Protein AF-A0A7G8IPD3-F1 (afdb_monomer)

Secondary structure (DSSP, 8-state):
---HHHHHHHHHHHHHH-TT-HHHHHHHHHHHHHTT-HHHHHHHHHHHHHTT-HHHHHHHHHTHHHH-

Solvent-accessible surface area (backbone atoms only — not comparable to full-atom values): 3627 Å² total; per-residue (Å²): 130,82,64,62,65,60,54,46,50,55,29,50,54,48,37,74,76,37,78,76,43,45,65,41,29,34,50,43,12,51,54,27,41,77,71,70,38,46,66,62,12,34,55,28,14,52,54,16,31,75,75,65,36,63,68,25,47,50,55,38,60,79,39,42,94,66,52,111

Foldseek 3Di:
DPPLVVLLVVLVVVCVVPVLPLVSLQVNLVSCVVVVNNLSSLVSLVSSVVVPPVVSVVSCVVVVVNND

pLDDT: mean 94.67, std 7.22, range [51.72, 98.38]

Radius of gyration: 11.16 Å; Cα contacts (8 Å, |Δi|>4): 79; chains: 1; bounding box: 24×23×29 Å

Structure (mmCIF, N/CA/C/O backbone):
data_AF-A0A7G8IPD3-F1
#
_entry.id   AF-A0A7G8IPD3-F1
#
loop_
_atom_site.group_PDB
_atom_site.id
_atom_site.type_symbol
_atom_site.label_atom_id
_atom_site.label_alt_id
_atom_site.label_comp_id
_atom_site.label_asym_id
_atom_site.label_entity_id
_atom_site.label_seq_id
_atom_site.pdbx_PDB_ins_code
_atom_site.Cartn_x
_atom_site.Cartn_y
_atom_site.Cartn_z
_atom_site.occupancy
_atom_site.B_iso_or_equiv
_atom_site.auth_seq_id
_atom_site.auth_comp_id
_atom_site.auth_asym_id
_atom_site.auth_atom_id
_atom_site.pdbx_PDB_model_num
ATOM 1 N N . MET A 1 1 ? -13.637 12.312 -13.806 1.00 51.72 1 MET A N 1
ATOM 2 C CA . MET A 1 1 ? -13.714 11.010 -13.121 1.00 51.72 1 MET A CA 1
ATOM 3 C C . MET A 1 1 ? -12.372 10.339 -13.357 1.00 51.72 1 MET A C 1
ATOM 5 O O . MET A 1 1 ? -12.073 10.031 -14.500 1.00 51.72 1 MET A O 1
ATOM 9 N N . LYS A 1 2 ? -11.496 10.298 -12.348 1.00 65.19 2 LYS A N 1
ATOM 10 C CA . LYS A 1 2 ? -10.230 9.551 -12.424 1.00 65.19 2 LYS A CA 1
ATOM 11 C C . LYS A 1 2 ? -10.634 8.083 -12.595 1.00 65.19 2 LYS A C 1
ATOM 13 O O . LYS A 1 2 ? -11.535 7.650 -11.881 1.00 65.19 2 LYS A O 1
ATOM 18 N N . ASP A 1 3 ? -10.103 7.376 -13.585 1.00 83.88 3 ASP A N 1
ATOM 19 C CA . ASP A 1 3 ? -10.528 6.000 -13.872 1.00 83.88 3 ASP A CA 1
ATOM 20 C C . ASP A 1 3 ? -9.975 5.038 -12.808 1.00 83.88 3 ASP A C 1
ATOM 22 O O . ASP A 1 3 ? -8.932 4.406 -12.970 1.00 83.88 3 ASP A O 1
ATOM 26 N N . LEU A 1 4 ? -10.653 5.000 -11.660 1.00 86.88 4 LEU A N 1
ATOM 27 C CA . LEU A 1 4 ? -10.278 4.166 -10.523 1.00 86.88 4 LEU A CA 1
ATOM 28 C C . LEU A 1 4 ? -10.566 2.684 -10.781 1.00 86.88 4 LEU A C 1
ATOM 30 O O . LEU A 1 4 ? -10.024 1.837 -10.078 1.00 86.88 4 LEU A O 1
ATOM 34 N N . ASP A 1 5 ? -11.437 2.347 -11.731 1.00 89.25 5 ASP A N 1
ATOM 35 C CA . ASP A 1 5 ? -11.746 0.955 -12.072 1.00 89.25 5 ASP A CA 1
ATOM 36 C C . ASP A 1 5 ? -10.694 0.382 -13.027 1.00 89.25 5 ASP A C 1
ATOM 38 O O . ASP A 1 5 ? -10.189 -0.719 -12.787 1.00 89.25 5 ASP A O 1
ATOM 42 N N . GLY A 1 6 ? -10.275 1.162 -14.028 1.00 93.06 6 GLY A N 1
ATOM 43 C CA . GLY A 1 6 ? -9.136 0.838 -14.885 1.00 93.06 6 GLY A CA 1
ATOM 44 C C . GLY A 1 6 ? -7.850 0.669 -14.077 1.00 93.06 6 GLY A C 1
ATOM 45 O O . GLY A 1 6 ? -7.227 -0.389 -14.126 1.00 93.06 6 GLY A O 1
ATOM 46 N N . ALA A 1 7 ? -7.519 1.641 -13.218 1.00 93.31 7 ALA A N 1
ATOM 47 C CA . ALA A 1 7 ? -6.320 1.564 -12.378 1.00 93.31 7 ALA A CA 1
ATOM 48 C C . ALA A 1 7 ? -6.337 0.357 -11.415 1.00 93.31 7 ALA A C 1
ATOM 50 O O . ALA A 1 7 ? -5.315 -0.298 -11.210 1.00 93.31 7 ALA A O 1
ATOM 51 N N . MET A 1 8 ? -7.502 0.018 -10.850 1.00 94.56 8 MET A N 1
ATOM 52 C CA . MET A 1 8 ? -7.661 -1.177 -10.010 1.00 94.56 8 MET A CA 1
ATOM 53 C C . MET A 1 8 ? -7.439 -2.472 -10.794 1.00 94.56 8 MET A C 1
ATOM 55 O O . MET A 1 8 ? -6.838 -3.414 -10.269 1.00 94.56 8 MET A O 1
ATOM 59 N N . THR A 1 9 ? -7.917 -2.519 -12.038 1.00 95.50 9 THR A N 1
ATOM 60 C CA . THR A 1 9 ? -7.743 -3.670 -12.931 1.00 95.50 9 THR A CA 1
ATOM 61 C C . THR A 1 9 ? -6.271 -3.851 -13.282 1.00 95.50 9 THR A C 1
ATOM 63 O O . THR A 1 9 ? -5.737 -4.948 -13.127 1.00 95.50 9 THR A O 1
ATOM 66 N N . ASP A 1 10 ? -5.589 -2.767 -13.656 1.00 95.62 10 ASP A N 1
ATOM 67 C CA . ASP A 1 10 ? -4.167 -2.796 -14.003 1.00 95.62 10 ASP A CA 1
ATOM 68 C C . ASP A 1 10 ? -3.310 -3.280 -12.831 1.00 95.62 10 ASP A C 1
ATOM 70 O O . ASP A 1 10 ? -2.480 -4.173 -12.992 1.00 95.62 10 ASP A O 1
ATOM 74 N N . ARG A 1 11 ? -3.544 -2.747 -11.624 1.00 96.69 11 ARG A N 1
ATOM 75 C CA . ARG A 1 11 ? -2.797 -3.151 -10.422 1.00 96.69 11 ARG A CA 1
ATOM 76 C C . ARG A 1 11 ? -3.087 -4.585 -10.010 1.00 96.69 11 ARG A C 1
ATOM 78 O O . ARG A 1 11 ? -2.176 -5.292 -9.595 1.00 96.69 11 ARG A O 1
ATOM 85 N N . THR A 1 12 ? -4.330 -5.034 -10.164 1.00 96.44 12 THR A N 1
ATOM 86 C CA . THR A 1 12 ? -4.683 -6.441 -9.936 1.00 96.44 12 THR A CA 1
ATOM 87 C C . THR A 1 12 ? -3.914 -7.353 -10.882 1.00 96.44 12 THR A C 1
ATOM 89 O O . THR A 1 12 ? -3.310 -8.314 -10.422 1.00 96.44 12 THR A O 1
ATOM 92 N N . ARG A 1 13 ? -3.836 -7.007 -12.170 1.00 97.38 13 ARG A N 1
ATOM 93 C CA . ARG A 1 13 ? -3.065 -7.784 -13.142 1.00 97.38 13 ARG A CA 1
ATOM 94 C C . ARG A 1 13 ? -1.563 -7.777 -12.853 1.00 97.38 13 ARG A C 1
ATOM 96 O O . ARG A 1 13 ? -0.915 -8.799 -13.043 1.00 97.38 13 ARG A O 1
ATOM 103 N N . THR A 1 14 ? -0.998 -6.662 -12.386 1.00 97.12 14 THR A N 1
ATOM 104 C CA . THR A 1 14 ? 0.403 -6.637 -11.933 1.00 97.12 14 THR A CA 1
ATOM 105 C C . THR A 1 14 ? 0.626 -7.642 -10.805 1.00 97.12 14 THR A C 1
ATOM 107 O O . THR A 1 14 ? 1.568 -8.420 -10.872 1.00 97.12 14 THR A O 1
ATOM 110 N N . LEU A 1 15 ? -0.286 -7.697 -9.834 1.00 96.62 15 LEU A N 1
ATOM 111 C CA . LEU A 1 15 ? -0.186 -8.597 -8.681 1.00 96.62 15 LEU A CA 1
ATOM 112 C C . LEU A 1 15 ? -0.488 -10.067 -9.001 1.00 96.62 15 LEU A C 1
ATOM 114 O O . LEU A 1 15 ? -0.082 -10.949 -8.252 1.00 96.62 15 LEU A O 1
ATOM 118 N N . GLU A 1 16 ? -1.174 -10.349 -10.109 1.00 96.94 16 GLU A N 1
ATOM 119 C CA . GLU A 1 16 ? -1.286 -11.707 -10.658 1.00 96.94 16 GLU A CA 1
ATOM 120 C C . GLU A 1 16 ? 0.038 -12.197 -11.266 1.00 96.94 16 GLU A C 1
ATOM 122 O O . GLU A 1 16 ? 0.289 -13.401 -11.295 1.00 96.94 16 GLU A O 1
ATOM 127 N N . LEU A 1 17 ? 0.872 -11.279 -11.770 1.00 97.44 17 LEU A N 1
ATOM 128 C CA . LEU A 1 17 ? 2.178 -11.589 -12.361 1.00 97.44 17 LEU A CA 1
ATOM 129 C C . LEU A 1 17 ? 3.293 -11.614 -11.310 1.00 97.44 17 LEU A C 1
ATOM 131 O O . LEU A 1 17 ? 4.148 -12.496 -11.350 1.00 97.44 17 LEU A O 1
ATOM 135 N N . ASP A 1 18 ? 3.275 -10.656 -10.387 1.00 96.12 18 ASP A N 1
ATOM 136 C CA . ASP A 1 18 ? 4.169 -10.570 -9.237 1.00 96.12 18 ASP A CA 1
ATOM 137 C C . ASP A 1 18 ? 3.377 -10.117 -8.010 1.00 96.12 18 ASP A C 1
ATOM 139 O O . ASP A 1 18 ? 3.105 -8.934 -7.803 1.00 96.12 18 ASP A O 1
ATOM 143 N N . GLU A 1 19 ? 3.017 -11.077 -7.166 1.00 95.38 19 GLU A N 1
ATOM 144 C CA . GLU A 1 19 ? 2.230 -10.816 -5.964 1.00 95.38 19 GLU A CA 1
ATOM 145 C C . GLU A 1 19 ? 2.958 -9.975 -4.902 1.00 95.38 19 GLU A C 1
ATOM 147 O O . GLU A 1 19 ? 2.324 -9.546 -3.929 1.00 95.38 19 GLU A O 1
ATOM 152 N N . ASN A 1 20 ? 4.268 -9.771 -5.067 1.00 95.56 20 ASN A N 1
ATOM 153 C CA . ASN A 1 20 ? 5.131 -9.027 -4.159 1.00 95.56 20 ASN A CA 1
ATOM 154 C C . ASN A 1 20 ? 5.559 -7.682 -4.753 1.00 95.56 20 ASN A C 1
ATOM 156 O O . ASN A 1 20 ? 6.407 -7.015 -4.161 1.00 95.56 20 ASN A O 1
ATOM 160 N N . ASP A 1 21 ? 4.971 -7.265 -5.882 1.00 97.75 21 ASP A N 1
ATOM 161 C CA . ASP A 1 21 ? 5.185 -5.928 -6.426 1.00 97.75 21 ASP A CA 1
ATOM 162 C C . ASP A 1 21 ? 4.673 -4.887 -5.423 1.00 97.75 21 ASP A C 1
ATOM 164 O O . ASP A 1 21 ? 3.480 -4.595 -5.282 1.00 97.75 21 ASP A O 1
ATOM 168 N N . THR A 1 22 ? 5.628 -4.345 -4.682 1.00 97.31 22 THR A N 1
ATOM 169 C CA . THR A 1 22 ? 5.395 -3.434 -3.576 1.00 97.31 22 THR A CA 1
ATOM 170 C C . THR A 1 22 ? 4.721 -2.135 -4.018 1.00 97.31 22 THR A C 1
ATOM 172 O O . THR A 1 22 ? 3.892 -1.592 -3.283 1.00 97.31 22 THR A O 1
ATOM 175 N N . ASP A 1 23 ? 5.031 -1.637 -5.219 1.00 96.88 23 ASP A N 1
ATOM 176 C CA . ASP A 1 23 ? 4.381 -0.444 -5.758 1.00 96.88 23 ASP A CA 1
ATOM 177 C C . ASP A 1 23 ? 2.937 -0.748 -6.155 1.00 96.88 23 ASP A C 1
ATOM 179 O O . ASP A 1 23 ? 2.043 0.043 -5.844 1.00 96.88 23 ASP A O 1
ATOM 183 N N . ALA A 1 24 ? 2.681 -1.910 -6.760 1.00 97.69 24 ALA A N 1
ATOM 184 C CA . ALA A 1 24 ? 1.335 -2.325 -7.115 1.00 97.69 24 ALA A CA 1
ATOM 185 C C . ALA A 1 24 ? 0.449 -2.537 -5.879 1.00 97.69 24 ALA A C 1
ATOM 187 O O . ALA A 1 24 ? -0.691 -2.069 -5.876 1.00 97.69 24 ALA A O 1
ATOM 188 N N . LEU A 1 25 ? 0.976 -3.156 -4.816 1.00 98.25 25 LEU A N 1
ATOM 189 C CA . LEU A 1 25 ? 0.290 -3.293 -3.525 1.00 98.25 25 LEU A CA 1
ATOM 190 C C . LEU A 1 25 ? -0.031 -1.920 -2.921 1.00 98.25 25 LEU A C 1
ATOM 192 O O . LEU A 1 25 ? -1.185 -1.628 -2.604 1.00 98.25 25 LEU A O 1
ATOM 196 N N . ARG A 1 26 ? 0.967 -1.035 -2.811 1.00 97.94 26 ARG A N 1
ATOM 197 C CA . ARG A 1 26 ? 0.777 0.311 -2.251 1.00 97.94 26 ARG A CA 1
ATOM 198 C C . ARG A 1 26 ? -0.273 1.105 -3.027 1.00 97.94 26 ARG A C 1
ATOM 200 O O . ARG A 1 26 ? -1.172 1.691 -2.421 1.00 97.94 26 ARG A O 1
ATOM 207 N N . GLU A 1 27 ? -0.167 1.127 -4.354 1.00 97.19 27 GLU A N 1
ATOM 208 C CA . GLU A 1 27 ? -1.071 1.883 -5.222 1.00 97.19 27 GLU A CA 1
ATOM 209 C C . GLU A 1 27 ? -2.483 1.302 -5.230 1.00 97.19 27 GLU A C 1
ATOM 211 O O . GLU A 1 27 ? -3.447 2.064 -5.164 1.00 97.19 27 GLU A O 1
ATOM 216 N N . ARG A 1 28 ? -2.634 -0.029 -5.232 1.00 97.75 28 ARG A N 1
ATOM 217 C CA . ARG A 1 28 ? -3.952 -0.661 -5.105 1.00 97.75 28 ARG A CA 1
ATOM 218 C C . ARG A 1 28 ? -4.588 -0.358 -3.752 1.00 97.75 28 ARG A C 1
ATOM 220 O O . ARG A 1 28 ? -5.782 -0.067 -3.699 1.00 97.75 28 ARG A O 1
ATOM 227 N N . GLY A 1 29 ? -3.793 -0.324 -2.682 1.00 97.50 29 GLY A N 1
ATOM 228 C CA . GLY A 1 29 ? -4.235 0.151 -1.374 1.00 97.50 29 GLY A CA 1
ATOM 229 C C . GLY A 1 29 ? -4.745 1.596 -1.416 1.00 97.50 29 GLY A C 1
ATOM 230 O O . GLY A 1 29 ? 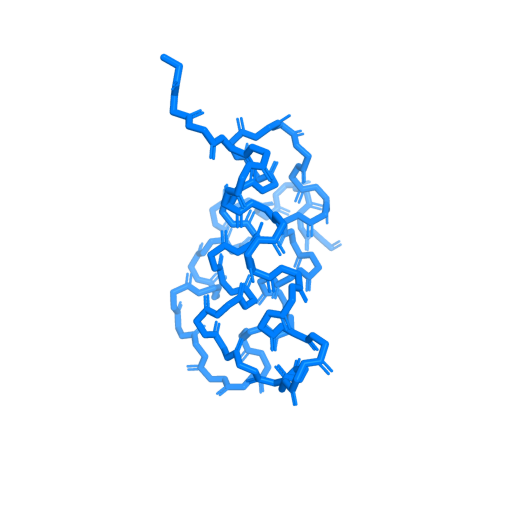-5.857 1.874 -0.970 1.00 97.50 29 GLY A O 1
ATOM 231 N N . SER A 1 30 ? -4.005 2.514 -2.046 1.00 97.06 30 SER A N 1
ATOM 232 C CA . SER A 1 30 ? -4.453 3.904 -2.225 1.00 97.06 30 SER A CA 1
ATOM 233 C C . SER A 1 30 ? -5.751 4.010 -3.029 1.00 97.06 30 SER A C 1
ATOM 235 O O . SER A 1 30 ? -6.628 4.789 -2.664 1.00 97.06 30 SER A O 1
ATOM 237 N N . LEU A 1 31 ? -5.927 3.194 -4.072 1.00 96.69 31 LEU A N 1
ATOM 238 C CA . LEU A 1 31 ? -7.170 3.153 -4.848 1.00 96.69 31 LEU A CA 1
ATOM 239 C C . LEU A 1 31 ? -8.354 2.630 -4.022 1.00 96.69 31 LEU A C 1
ATOM 241 O O . LEU A 1 31 ? -9.456 3.169 -4.130 1.00 96.69 31 LEU A O 1
ATOM 245 N N . PHE A 1 32 ? -8.144 1.621 -3.172 1.00 96.88 32 PHE A N 1
ATOM 246 C CA . PHE A 1 32 ? -9.165 1.176 -2.224 1.00 96.88 32 PHE A CA 1
ATOM 247 C C . PHE A 1 32 ? -9.556 2.291 -1.250 1.00 96.88 32 PHE A C 1
ATOM 249 O O . PHE A 1 32 ? -10.747 2.519 -1.037 1.00 96.88 32 PHE A O 1
ATOM 256 N N . ALA A 1 33 ? -8.584 3.033 -0.715 1.00 95.94 33 ALA A N 1
ATOM 257 C CA . ALA A 1 33 ? -8.848 4.168 0.164 1.00 95.94 33 ALA A CA 1
ATOM 258 C C . ALA A 1 33 ? -9.606 5.299 -0.557 1.00 95.94 33 ALA A C 1
ATOM 26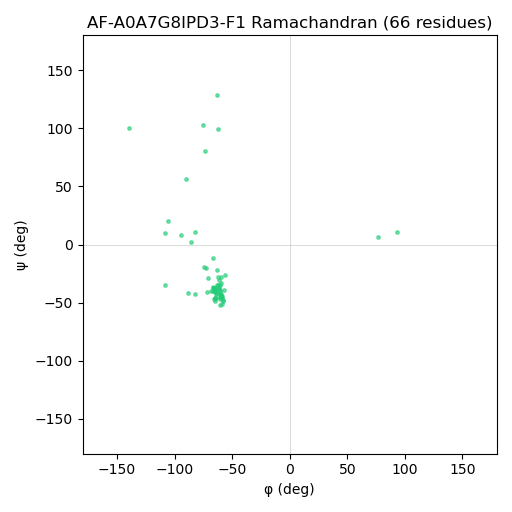0 O O . ALA A 1 33 ? -10.586 5.808 -0.016 1.00 95.94 33 ALA A O 1
ATOM 261 N N . GLU A 1 34 ? -9.237 5.631 -1.803 1.00 94.50 34 GLU A N 1
ATOM 262 C CA . GLU A 1 34 ? -9.962 6.602 -2.645 1.00 94.50 34 GLU A CA 1
ATOM 263 C C . GLU A 1 34 ? -11.424 6.176 -2.900 1.00 94.50 34 GLU A C 1
ATOM 265 O O . GLU A 1 34 ? -12.298 7.029 -3.046 1.00 94.50 34 GLU A O 1
ATOM 270 N N . LYS A 1 35 ? -11.719 4.867 -2.893 1.00 93.62 35 LYS A N 1
ATOM 271 C CA . LYS A 1 35 ? -13.083 4.310 -2.983 1.00 93.62 35 LYS A CA 1
ATOM 272 C C . LYS A 1 35 ? -13.812 4.206 -1.633 1.00 93.62 35 LYS A C 1
ATOM 274 O O . LYS A 1 35 ? -14.931 3.700 -1.590 1.00 93.62 35 LYS A O 1
ATOM 279 N N . GLY A 1 36 ? -13.200 4.647 -0.533 1.00 94.19 36 GLY A N 1
ATOM 280 C CA . GLY A 1 36 ? -13.746 4.521 0.825 1.00 94.19 36 GLY A CA 1
ATOM 281 C C . GLY A 1 36 ? -13.630 3.113 1.425 1.00 94.19 36 GLY A C 1
ATOM 282 O O . GLY A 1 36 ? -14.130 2.861 2.519 1.00 94.19 36 GLY A O 1
ATOM 283 N N . LEU A 1 37 ? -12.945 2.194 0.744 1.00 96.50 37 LEU A N 1
ATOM 284 C CA . LEU A 1 37 ? -12.724 0.811 1.167 1.00 96.50 37 LEU A CA 1
ATOM 285 C C . LEU A 1 37 ? -11.435 0.704 1.993 1.00 96.50 37 LEU A C 1
ATOM 287 O O . LEU A 1 37 ? -10.520 -0.048 1.666 1.00 96.50 37 LEU A O 1
ATOM 291 N N . VAL A 1 38 ? -11.345 1.483 3.073 1.00 96.75 38 VAL A N 1
ATOM 292 C CA . VAL A 1 38 ? -10.104 1.631 3.857 1.00 96.75 38 VAL A CA 1
ATOM 293 C C . VAL A 1 38 ? -9.632 0.298 4.451 1.00 96.75 38 VAL A C 1
ATOM 295 O O . VAL A 1 38 ? -8.438 0.037 4.464 1.00 96.75 38 VAL A O 1
ATOM 298 N N . ALA A 1 39 ? -10.536 -0.603 4.848 1.00 97.19 39 ALA A N 1
ATOM 299 C CA . ALA A 1 39 ? -10.153 -1.932 5.340 1.00 97.19 39 ALA A CA 1
ATOM 300 C C . ALA A 1 39 ? -9.389 -2.759 4.285 1.00 97.19 39 ALA A C 1
ATOM 302 O O . ALA A 1 39 ? -8.386 -3.401 4.601 1.00 97.19 39 ALA A O 1
ATOM 303 N N . ASN A 1 40 ? -9.821 -2.702 3.019 1.00 97.38 40 ASN A N 1
ATOM 304 C CA . ASN A 1 40 ? -9.105 -3.320 1.903 1.00 97.38 40 ASN A CA 1
ATOM 305 C C . ASN A 1 40 ? -7.752 -2.634 1.673 1.00 97.38 40 ASN A C 1
ATOM 307 O O . ASN A 1 40 ? -6.757 -3.317 1.453 1.00 97.38 40 ASN A O 1
ATOM 311 N N . ALA A 1 41 ? -7.695 -1.303 1.794 1.00 98.12 41 ALA A N 1
ATOM 312 C CA . ALA A 1 41 ? -6.445 -0.554 1.699 1.00 98.12 41 ALA A CA 1
ATOM 313 C C . ALA A 1 41 ? -5.422 -0.989 2.758 1.00 98.12 41 ALA A C 1
ATOM 315 O O . ALA A 1 41 ? -4.268 -1.252 2.426 1.00 98.12 41 ALA A O 1
ATOM 316 N N . CYS A 1 42 ? -5.859 -1.152 4.011 1.00 98.25 42 CYS A N 1
ATOM 317 C CA . CYS A 1 42 ? -5.008 -1.613 5.104 1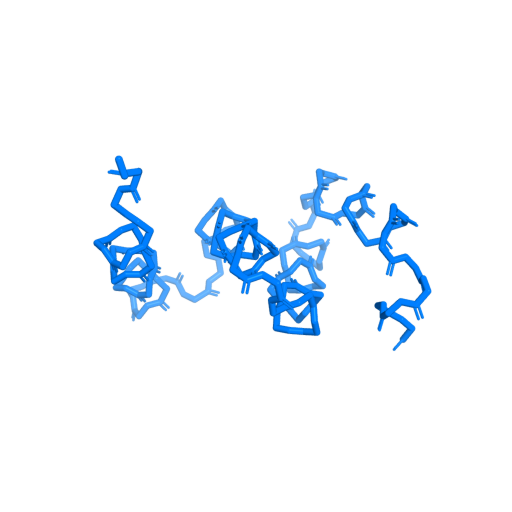.00 98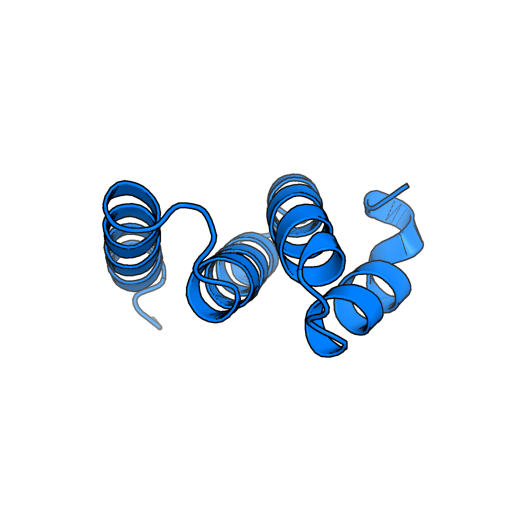.25 42 CYS A CA 1
ATOM 318 C C . CYS A 1 42 ? -4.371 -2.976 4.806 1.00 98.25 42 CYS A C 1
ATOM 320 O O . CYS A 1 42 ? -3.208 -3.182 5.134 1.00 98.25 42 CYS A O 1
ATOM 322 N N . ALA A 1 43 ? -5.103 -3.911 4.190 1.00 97.69 43 ALA A N 1
ATOM 323 C CA . ALA A 1 43 ? -4.559 -5.225 3.846 1.00 97.69 43 ALA A CA 1
ATOM 324 C C . ALA A 1 43 ? -3.415 -5.118 2.822 1.00 97.69 43 ALA A C 1
ATOM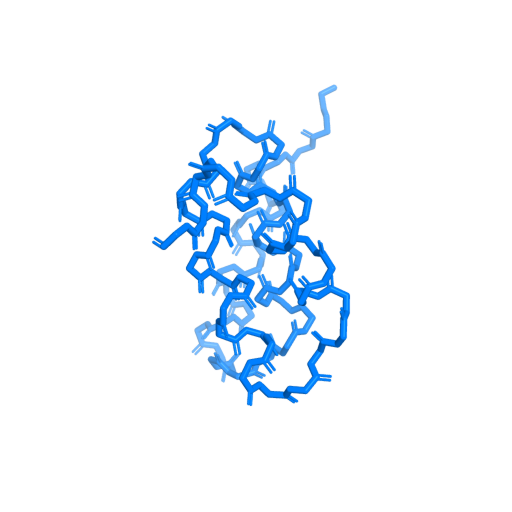 326 O O . ALA A 1 43 ? -2.347 -5.700 3.018 1.00 97.69 43 ALA A O 1
ATOM 327 N N . GLU A 1 44 ? -3.615 -4.320 1.772 1.00 98.19 44 GLU A N 1
ATOM 328 C CA . GLU A 1 44 ? -2.609 -4.088 0.733 1.00 98.19 44 GLU A CA 1
ATOM 329 C C . GLU A 1 44 ? -1.377 -3.360 1.289 1.00 98.19 44 GLU A C 1
ATOM 331 O O . GLU A 1 44 ? -0.244 -3.790 1.069 1.00 98.19 44 GLU A O 1
ATOM 336 N N . TRP A 1 45 ? -1.587 -2.304 2.083 1.00 98.38 45 TRP A N 1
ATOM 337 C CA . TRP A 1 45 ? -0.503 -1.562 2.725 1.00 98.38 45 TRP A CA 1
ATOM 338 C C . TRP A 1 45 ? 0.251 -2.402 3.759 1.00 98.38 45 TRP A C 1
ATOM 340 O O . TRP A 1 45 ? 1.473 -2.315 3.818 1.00 98.38 45 TRP A O 1
ATOM 350 N N . LYS A 1 46 ? -0.422 -3.268 4.533 1.00 97.94 46 LYS A N 1
ATOM 351 C CA . LYS A 1 46 ? 0.248 -4.218 5.445 1.00 97.94 46 LYS A CA 1
ATOM 352 C C . LYS A 1 46 ? 1.174 -5.156 4.665 1.00 97.94 46 LYS A C 1
ATOM 354 O O . LYS A 1 46 ? 2.312 -5.365 5.086 1.00 97.94 46 LYS A O 1
ATOM 359 N N . LYS A 1 47 ? 0.731 -5.671 3.510 1.00 97.69 47 LYS A N 1
ATOM 360 C CA . LYS A 1 47 ? 1.573 -6.517 2.649 1.00 97.69 47 LYS A CA 1
ATOM 361 C C . LYS A 1 47 ? 2.762 -5.726 2.088 1.00 97.69 47 LYS A C 1
ATOM 363 O O . LYS A 1 47 ? 3.896 -6.168 2.242 1.00 97.69 47 LYS A O 1
ATOM 368 N N . ALA A 1 48 ? 2.542 -4.533 1.539 1.00 98.00 48 ALA A N 1
ATOM 369 C CA . ALA A 1 48 ? 3.617 -3.679 1.021 1.00 98.00 48 ALA A CA 1
ATOM 370 C C . ALA A 1 48 ? 4.643 -3.274 2.102 1.00 98.00 48 ALA A C 1
ATOM 372 O O . ALA A 1 48 ? 5.852 -3.350 1.879 1.00 98.00 48 ALA A O 1
ATOM 373 N N . ALA A 1 49 ? 4.179 -2.915 3.302 1.00 97.56 49 ALA A N 1
ATOM 374 C CA . ALA A 1 49 ? 5.036 -2.592 4.441 1.00 97.56 49 ALA A CA 1
ATOM 375 C C . ALA A 1 49 ? 5.882 -3.797 4.884 1.00 97.56 49 ALA A C 1
ATOM 377 O O . ALA A 1 49 ? 7.047 -3.628 5.242 1.00 97.56 49 ALA A O 1
ATOM 378 N N . SER A 1 50 ? 5.344 -5.021 4.795 1.00 97.25 50 SER A N 1
ATOM 379 C CA . SER A 1 50 ? 6.106 -6.244 5.093 1.00 97.25 50 SER A CA 1
ATOM 380 C C . SER A 1 50 ? 7.293 -6.475 4.144 1.00 97.25 50 SER A C 1
ATOM 382 O O . SER A 1 50 ? 8.261 -7.127 4.528 1.00 97.25 50 SER A O 1
ATOM 384 N N . PHE A 1 51 ? 7.260 -5.872 2.948 1.00 96.19 51 PHE A N 1
ATOM 385 C CA . PHE A 1 51 ? 8.362 -5.852 1.981 1.00 96.19 51 PHE A CA 1
ATOM 386 C C . PHE A 1 51 ? 9.253 -4.602 2.079 1.00 96.19 51 PHE A C 1
ATOM 388 O O . PHE A 1 51 ? 10.142 -4.408 1.252 1.00 96.19 51 PHE A O 1
ATOM 395 N N . GLY A 1 52 ? 9.057 -3.763 3.101 1.00 95.44 52 GLY A N 1
ATOM 396 C CA . GLY A 1 52 ? 9.903 -2.603 3.384 1.00 95.44 52 GLY A CA 1
ATOM 397 C C . GLY A 1 52 ? 9.434 -1.278 2.777 1.00 95.44 52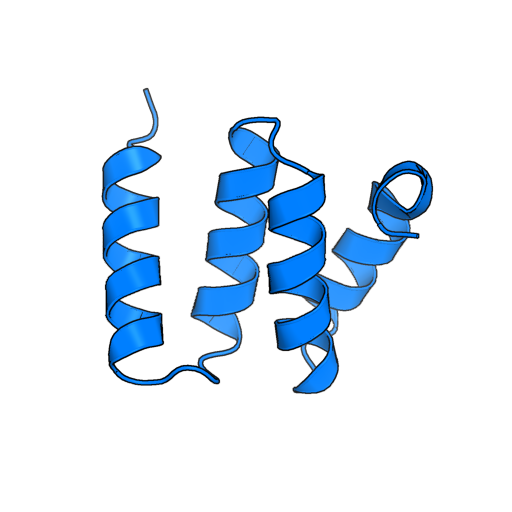 GLY A C 1
ATOM 398 O O . GLY A 1 52 ? 10.184 -0.303 2.829 1.00 95.44 52 GLY A O 1
ATOM 399 N N . ASP A 1 53 ? 8.216 -1.187 2.229 1.00 97.44 53 ASP A N 1
ATOM 400 C CA . ASP A 1 53 ? 7.688 0.102 1.762 1.00 97.44 53 ASP A CA 1
ATOM 401 C C . ASP A 1 53 ? 7.247 0.991 2.923 1.00 97.44 53 ASP A C 1
ATOM 403 O O . ASP A 1 53 ? 6.171 0.855 3.502 1.00 97.44 53 ASP A O 1
ATOM 407 N N . ILE A 1 54 ? 8.109 1.959 3.220 1.00 97.19 54 ILE A N 1
ATOM 408 C CA . ILE A 1 54 ? 7.926 2.941 4.293 1.00 97.19 54 ILE A CA 1
ATOM 409 C C . ILE A 1 54 ? 6.665 3.793 4.068 1.00 97.19 54 ILE A C 1
ATOM 411 O O . ILE A 1 54 ? 6.017 4.203 5.030 1.00 97.19 54 ILE A O 1
ATOM 415 N N . ARG A 1 55 ? 6.276 4.037 2.807 1.00 97.25 55 ARG A N 1
ATOM 416 C CA . ARG A 1 55 ? 5.062 4.805 2.474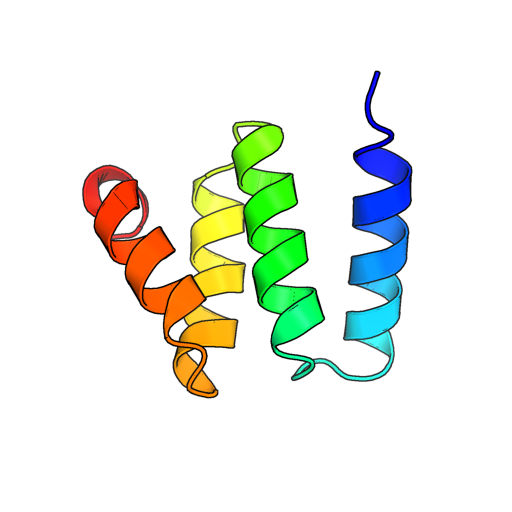 1.00 97.25 55 ARG A CA 1
ATOM 417 C C . ARG A 1 55 ? 3.804 4.083 2.954 1.00 97.25 55 ARG A C 1
ATOM 419 O O . ARG A 1 55 ? 2.912 4.717 3.501 1.00 97.25 55 ARG A O 1
ATOM 426 N N . SER A 1 56 ? 3.754 2.766 2.800 1.00 97.19 56 SER A N 1
ATOM 427 C CA . SER A 1 56 ? 2.644 1.941 3.266 1.00 97.19 56 SER A CA 1
ATOM 428 C C . SER A 1 56 ? 2.554 1.918 4.786 1.00 97.19 56 SER A C 1
ATOM 430 O O . SER A 1 56 ? 1.451 2.006 5.313 1.00 97.19 56 SER A O 1
ATOM 432 N N . THR A 1 57 ? 3.683 1.910 5.501 1.00 96.50 57 THR A N 1
ATOM 433 C CA . THR A 1 57 ? 3.685 2.096 6.963 1.00 96.50 57 THR A CA 1
ATOM 434 C C . THR A 1 57 ? 3.059 3.433 7.358 1.00 96.50 57 THR A C 1
ATOM 436 O O . THR A 1 57 ? 2.181 3.459 8.215 1.00 96.50 57 THR A O 1
ATOM 439 N N . HIS A 1 58 ? 3.427 4.524 6.681 1.00 97.19 58 HIS A N 1
ATOM 440 C CA . HIS A 1 58 ? 2.827 5.838 6.929 1.00 97.19 58 HIS A CA 1
ATOM 441 C C . HIS A 1 58 ? 1.311 5.834 6.681 1.00 97.19 58 HIS A C 1
ATOM 443 O O . HIS A 1 58 ? 0.547 6.310 7.516 1.00 97.19 58 HIS A O 1
ATOM 449 N N . TYR A 1 59 ? 0.850 5.225 5.582 1.00 97.00 59 TYR A N 1
ATOM 450 C CA . TYR A 1 59 ? -0.586 5.099 5.315 1.00 97.00 59 TYR A CA 1
ATOM 451 C C . TYR A 1 59 ? -1.323 4.291 6.392 1.00 97.00 59 TYR A C 1
ATOM 453 O O . TYR A 1 59 ? -2.456 4.628 6.740 1.00 97.00 59 TYR A O 1
ATOM 461 N N . LEU A 1 60 ? -0.701 3.248 6.950 1.00 97.12 60 LEU A N 1
ATOM 462 C CA . LEU A 1 60 ? -1.275 2.479 8.058 1.00 97.12 60 LEU A CA 1
ATOM 463 C C . LEU A 1 60 ? -1.382 3.309 9.340 1.00 97.12 60 LEU A C 1
ATOM 465 O O . LEU A 1 60 ? -2.391 3.209 10.035 1.00 97.12 60 LEU A O 1
ATOM 469 N N . GLU A 1 61 ? -0.381 4.135 9.644 1.00 96.06 61 GLU A N 1
ATOM 470 C CA . GLU A 1 61 ? -0.386 5.029 10.807 1.00 96.06 61 GLU A CA 1
ATOM 471 C C . GLU A 1 61 ? -1.481 6.101 10.685 1.00 96.06 61 GLU A C 1
ATOM 473 O O . GLU A 1 61 ? -2.277 6.282 11.614 1.00 96.06 61 GLU A O 1
ATOM 478 N N . GLU A 1 62 ? -1.594 6.739 9.514 1.00 95.94 62 GLU A N 1
ATOM 479 C CA . GLU A 1 62 ? -2.647 7.717 9.198 1.00 95.94 62 GLU A CA 1
ATOM 480 C C . GLU A 1 62 ? -4.057 7.121 9.311 1.00 95.94 62 GLU A C 1
ATOM 482 O O . GLU A 1 62 ? -5.000 7.808 9.703 1.00 95.94 62 GLU A O 1
ATOM 487 N N . ASN A 1 63 ? -4.202 5.831 8.999 1.00 95.88 63 ASN A N 1
ATOM 488 C CA . ASN A 1 63 ? -5.475 5.110 9.018 1.00 95.88 63 ASN A CA 1
ATOM 489 C C . ASN A 1 63 ? -5.600 4.151 10.214 1.00 95.88 63 ASN A C 1
ATOM 491 O O . ASN A 1 63 ? -6.429 3.239 10.193 1.00 95.88 63 ASN A O 1
ATOM 495 N N . SER A 1 64 ? -4.820 4.357 11.278 1.00 94.06 64 SER A N 1
ATOM 496 C CA . SER A 1 64 ? -4.725 3.452 12.438 1.00 94.06 64 SER A CA 1
ATOM 497 C C . SER A 1 64 ? -6.060 3.161 13.136 1.00 94.06 64 SER A C 1
ATOM 499 O O . SER A 1 64 ? -6.235 2.082 13.699 1.00 94.06 64 SER A O 1
ATOM 501 N N . ALA A 1 65 ? -7.039 4.066 13.044 1.00 94.50 65 ALA A N 1
ATOM 502 C CA . ALA A 1 65 ? -8.395 3.843 13.555 1.00 94.50 65 ALA A CA 1
ATOM 503 C C . ALA A 1 65 ? -9.131 2.676 12.862 1.00 94.50 65 ALA A C 1
ATOM 505 O O . ALA A 1 65 ? -9.999 2.054 13.472 1.00 94.50 65 ALA A O 1
ATOM 506 N N . VAL A 1 66 ? -8.795 2.388 11.600 1.00 94.69 66 VAL A N 1
ATOM 507 C CA . VAL A 1 66 ? -9.381 1.304 10.790 1.00 94.69 66 VAL A CA 1
ATOM 508 C C . VAL A 1 66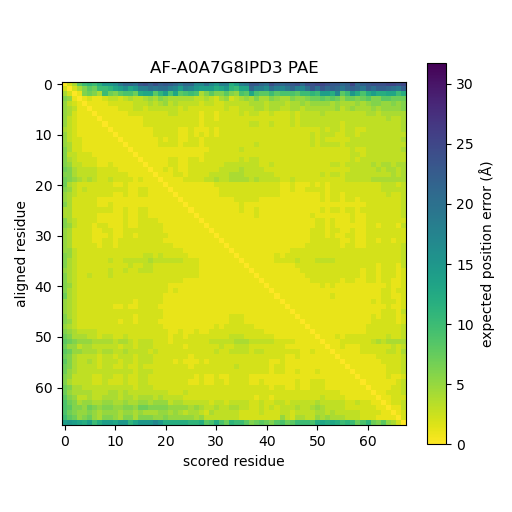 ? -8.387 0.160 10.591 1.00 94.69 66 VAL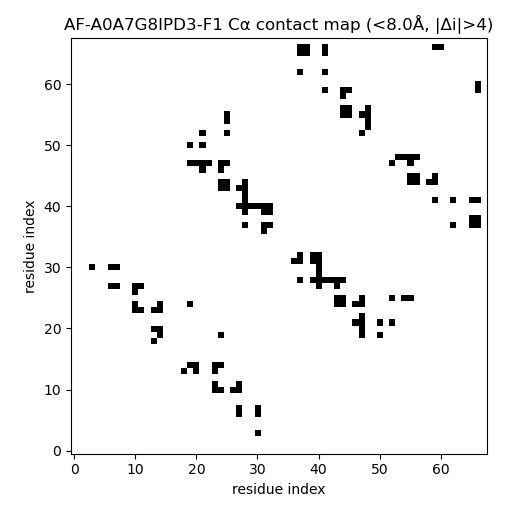 A C 1
ATOM 510 O O . VAL A 1 66 ? -8.789 -0.999 10.571 1.00 94.69 66 VAL A O 1
ATOM 513 N N . CYS A 1 67 ? -7.094 0.467 10.465 1.00 91.31 67 CYS A N 1
ATOM 514 C CA . CYS A 1 67 ? -6.043 -0.502 10.155 1.00 91.31 67 CYS A CA 1
ATOM 515 C C . CYS A 1 67 ? -5.514 -1.307 11.354 1.00 91.31 67 CYS A C 1
ATOM 517 O O . CYS A 1 67 ? -4.504 -1.992 11.182 1.00 91.31 67 CYS A O 1
ATOM 519 N N . ASN A 1 68 ? -6.172 -1.243 12.518 1.00 77.62 68 ASN A N 1
ATOM 520 C CA . ASN A 1 68 ? -5.912 -2.096 13.690 1.00 77.62 68 ASN A CA 1
ATOM 521 C C . ASN A 1 68 ? -5.791 -3.577 13.278 1.00 77.62 68 ASN A C 1
ATOM 523 O O . ASN A 1 68 ? -6.751 -4.116 12.687 1.00 77.62 68 ASN A O 1
#

Sequence (68 aa):
MKDLDGAMTDRTRTLELDENDTDALRERGSLFAEKGLVANACAEWKKAASFGDIRSTHYLEENSAVCN

Mean predicted aligned error: 2.76 Å

Nearest PDB structures (foldseek):
  1na3-assembly1_A  TM=8.916E-01  e=1.945E-02  unidentified
  3vty-assembly4_D  TM=8.896E-01  e=5.504E-02  Candidatus Magnetobacterium bavaricum
  5udj-assembly1_A  TM=9.731E-01  e=3.705E-01  Homo sapiens
  6vfj-assembly1_B  TM=9.230E-01  e=3.300E-01  synthetic construct
  3pe3-assembly4_D  TM=8.158E-01  e=2.619E-01  Homo sapiens